Protein AF-A0A269PKI5-F1 (afdb_monomer_lite)

Radius of gyration: 16.05 Å; chains: 1; bounding box: 39×27×42 Å

Structure (mmCIF, N/CA/C/O backbone):
data_AF-A0A269PKI5-F1
#
_entry.id   AF-A0A269PKI5-F1
#
loop_
_atom_site.group_PDB
_atom_site.id
_atom_site.type_symbol
_atom_site.label_atom_id
_atom_site.label_alt_id
_atom_site.label_comp_id
_atom_site.label_asym_id
_atom_site.label_entity_id
_atom_site.label_seq_id
_at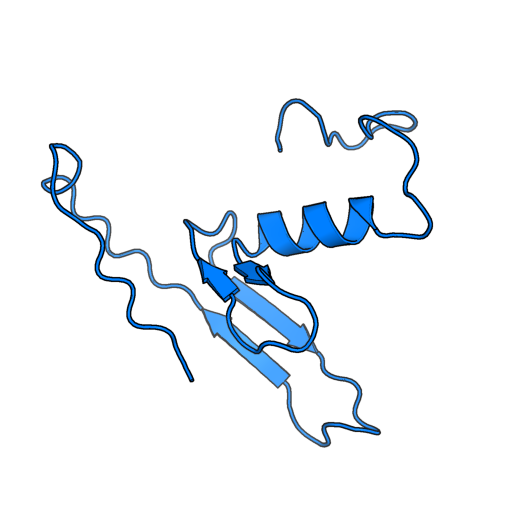om_site.pdbx_PDB_ins_code
_atom_site.Cartn_x
_atom_site.Cartn_y
_atom_site.Cartn_z
_atom_site.occupancy
_atom_site.B_iso_or_equiv
_atom_site.auth_seq_id
_atom_site.auth_comp_id
_atom_site.auth_asym_id
_atom_site.auth_atom_id
_atom_site.pdbx_PDB_model_num
ATOM 1 N N . MET A 1 1 ? 13.000 1.111 -0.315 1.00 70.44 1 MET A N 1
ATOM 2 C CA . MET A 1 1 ? 12.107 1.635 -1.370 1.00 70.44 1 MET A CA 1
ATOM 3 C C . MET A 1 1 ? 12.873 2.565 -2.305 1.00 70.44 1 MET A C 1
ATOM 5 O O . MET A 1 1 ? 13.028 2.223 -3.466 1.00 70.44 1 MET A O 1
ATOM 9 N N . GLU A 1 2 ? 13.464 3.642 -1.780 1.00 74.25 2 GLU A N 1
ATOM 10 C CA . GLU A 1 2 ? 14.160 4.699 -2.543 1.00 74.25 2 GLU A CA 1
ATOM 11 C C . GLU A 1 2 ? 15.271 4.231 -3.500 1.00 74.25 2 GLU A C 1
ATOM 13 O O . GLU A 1 2 ? 15.489 4.850 -4.532 1.00 74.25 2 GLU A O 1
ATOM 18 N N . GLN A 1 3 ? 15.969 3.136 -3.186 1.00 76.25 3 GLN A N 1
ATOM 19 C CA . GLN A 1 3 ? 17.080 2.633 -4.008 1.00 76.25 3 GLN A CA 1
ATOM 20 C C . GLN A 1 3 ? 16.652 1.723 -5.165 1.00 76.25 3 GLN A C 1
ATOM 22 O O . GLN A 1 3 ? 17.446 1.470 -6.065 1.00 76.25 3 GLN A O 1
ATOM 27 N N . HIS A 1 4 ? 15.433 1.182 -5.118 1.00 78.44 4 HIS A N 1
ATOM 28 C CA . HIS A 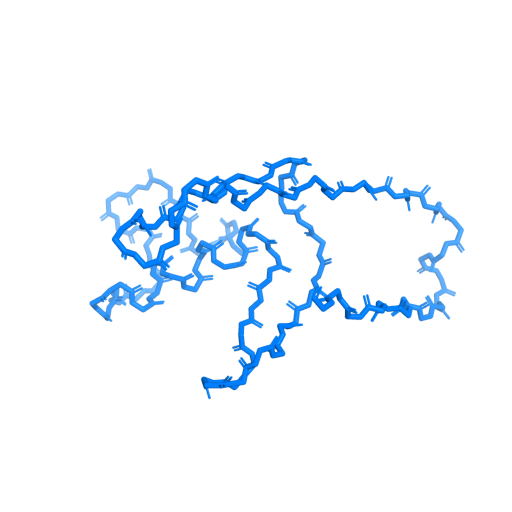1 4 ? 15.005 0.103 -6.016 1.00 78.44 4 HIS A CA 1
ATOM 29 C C . HIS A 1 4 ? 13.709 0.404 -6.763 1.00 78.44 4 HIS A C 1
ATOM 31 O O . HIS A 1 4 ? 13.428 -0.272 -7.739 1.00 78.44 4 HIS A O 1
ATOM 37 N N . PHE A 1 5 ? 12.937 1.393 -6.314 1.00 79.56 5 PHE A N 1
ATOM 38 C CA . PHE A 1 5 ? 11.680 1.801 -6.931 1.00 79.56 5 PHE A CA 1
ATOM 39 C C . PHE A 1 5 ? 11.766 3.284 -7.256 1.00 79.56 5 PHE A C 1
ATOM 41 O O . PHE A 1 5 ? 11.488 4.134 -6.407 1.00 79.56 5 PHE A O 1
ATOM 48 N N . VAL A 1 6 ? 12.205 3.585 -8.472 1.00 83.62 6 VAL A N 1
ATOM 49 C CA . VAL A 1 6 ? 12.376 4.955 -8.961 1.00 83.62 6 VAL A CA 1
ATOM 50 C C . VAL A 1 6 ? 11.418 5.189 -10.131 1.00 83.62 6 VAL A C 1
ATOM 52 O O . VAL A 1 6 ? 10.952 4.256 -10.778 1.00 83.62 6 VAL A O 1
ATOM 55 N N . ASN A 1 7 ? 11.052 6.442 -10.388 1.00 83.69 7 ASN A N 1
ATOM 56 C CA . ASN A 1 7 ? 10.050 6.768 -11.403 1.00 83.69 7 ASN A CA 1
ATOM 57 C C . ASN A 1 7 ? 10.685 6.955 -12.794 1.00 83.69 7 ASN A C 1
ATOM 59 O O . ASN A 1 7 ? 10.582 8.031 -13.387 1.00 83.69 7 ASN A O 1
ATOM 63 N N . THR A 1 8 ? 11.385 5.933 -13.298 1.00 84.00 8 THR A N 1
ATOM 64 C CA . THR A 1 8 ? 11.887 5.907 -14.682 1.00 84.00 8 THR A CA 1
ATOM 65 C C . THR A 1 8 ? 11.589 4.563 -15.375 1.00 84.00 8 THR A C 1
ATOM 67 O O . THR A 1 8 ? 11.246 3.587 -14.706 1.00 84.00 8 THR A O 1
ATOM 70 N N . PRO A 1 9 ? 11.669 4.479 -16.722 1.00 72.56 9 PRO A N 1
ATOM 71 C CA . PRO A 1 9 ? 11.140 3.354 -17.505 1.00 72.56 9 PRO A CA 1
ATOM 72 C C . PRO A 1 9 ? 11.693 1.946 -17.207 1.00 72.56 9 PRO A C 1
ATOM 74 O O . PRO A 1 9 ? 11.132 0.984 -17.720 1.00 72.56 9 PRO A O 1
ATOM 77 N N . HIS A 1 10 ? 12.770 1.804 -16.426 1.00 70.50 10 HIS A N 1
ATOM 78 C CA . HIS A 1 10 ? 13.373 0.508 -16.065 1.00 70.50 10 HIS A CA 1
ATOM 79 C C . HIS A 1 10 ? 13.590 0.337 -14.552 1.00 70.50 10 HIS A C 1
ATOM 81 O O . HIS A 1 10 ? 14.316 -0.557 -14.130 1.00 70.50 10 HIS A O 1
ATOM 87 N N . ASP A 1 11 ? 12.967 1.176 -13.728 1.00 73.94 11 ASP A N 1
ATOM 88 C CA . ASP A 1 11 ? 13.331 1.321 -12.314 1.00 73.94 11 ASP A CA 1
ATOM 89 C C . ASP A 1 11 ? 12.483 0.478 -11.361 1.00 73.94 11 ASP A C 1
ATOM 91 O O . ASP A 1 11 ? 12.111 0.900 -10.264 1.00 73.94 11 ASP A O 1
ATOM 95 N N . ILE A 1 12 ? 12.208 -0.751 -11.787 1.00 83.38 12 ILE A N 1
ATOM 96 C CA . ILE A 1 12 ? 11.751 -1.813 -10.904 1.00 83.38 12 ILE A CA 1
ATOM 97 C C . ILE A 1 12 ? 12.853 -2.878 -10.814 1.00 83.38 12 ILE A C 1
ATOM 99 O O . ILE A 1 12 ? 13.483 -3.197 -11.822 1.00 83.38 12 ILE A O 1
ATOM 103 N N . PRO A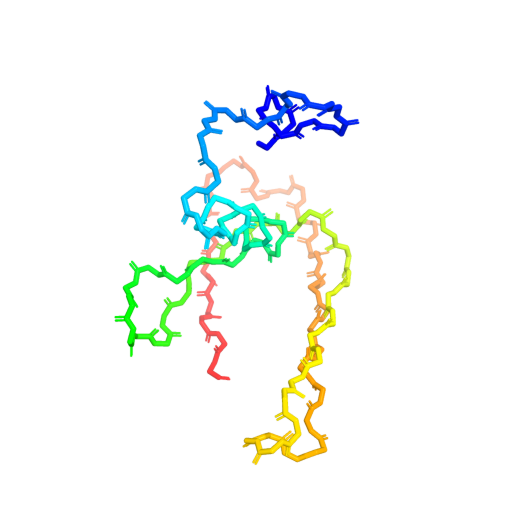 1 13 ? 13.123 -3.452 -9.630 1.00 81.94 13 PRO A N 1
ATOM 104 C CA . PRO A 1 13 ? 14.302 -4.294 -9.409 1.00 81.94 13 PRO A CA 1
ATOM 105 C C . PRO A 1 13 ? 14.220 -5.670 -10.095 1.00 81.94 13 PRO A C 1
ATOM 107 O O . PRO A 1 13 ? 15.167 -6.451 -10.026 1.00 81.94 13 PRO A O 1
ATOM 110 N N . GLY A 1 14 ? 13.094 -5.978 -10.740 1.00 85.38 14 GLY A N 1
ATOM 111 C CA . GLY A 1 14 ? 12.802 -7.241 -11.407 1.00 85.38 14 GLY A CA 1
ATOM 112 C C . GLY A 1 14 ? 11.560 -7.129 -12.290 1.00 85.38 14 GLY A C 1
ATOM 113 O O . GLY A 1 14 ? 11.122 -6.035 -12.635 1.00 85.38 14 GLY A O 1
ATOM 114 N N . ASN A 1 15 ? 10.973 -8.258 -12.669 1.00 87.12 15 ASN A N 1
ATOM 115 C CA . ASN A 1 15 ? 9.682 -8.283 -13.350 1.00 87.12 15 ASN A CA 1
ATOM 116 C C . ASN A 1 15 ? 8.537 -8.014 -12.358 1.00 87.12 15 ASN A C 1
ATOM 118 O O . ASN A 1 15 ? 8.600 -8.384 -11.194 1.00 87.12 15 ASN A O 1
ATOM 122 N N . ASP A 1 16 ? 7.458 -7.384 -12.824 1.00 86.12 16 ASP A N 1
ATOM 123 C CA . ASP A 1 16 ? 6.316 -7.031 -11.964 1.00 86.12 16 ASP A CA 1
ATOM 124 C C . ASP A 1 16 ? 5.511 -8.247 -11.459 1.00 86.12 16 ASP A C 1
ATOM 126 O O . ASP A 1 16 ? 4.702 -8.125 -10.540 1.00 86.12 16 ASP A O 1
ATOM 130 N N . ASP A 1 17 ? 5.738 -9.429 -12.046 1.00 90.00 17 ASP A N 1
ATOM 131 C CA . ASP A 1 17 ? 5.067 -10.683 -11.686 1.00 90.00 17 ASP A CA 1
ATOM 132 C C . ASP A 1 17 ? 3.543 -10.524 -11.586 1.00 90.00 17 ASP A C 1
ATOM 134 O O . ASP A 1 17 ? 2.899 -10.902 -10.609 1.00 90.00 17 ASP A O 1
ATOM 138 N N . THR A 1 18 ? 2.948 -9.942 -12.634 1.00 90.94 18 THR A N 1
ATOM 139 C CA . THR A 1 18 ? 1.498 -9.683 -12.717 1.00 90.94 18 THR A CA 1
ATOM 140 C C . THR A 1 18 ? 0.993 -8.829 -11.541 1.00 90.94 18 THR A C 1
ATOM 142 O O . THR A 1 18 ? -0.044 -9.112 -10.942 1.00 90.94 18 THR A O 1
ATOM 145 N N . GLY A 1 19 ? 1.735 -7.780 -11.185 1.00 88.88 19 GLY A N 1
ATOM 146 C CA . GLY A 1 19 ? 1.387 -6.854 -10.111 1.00 88.88 19 GLY A CA 1
ATOM 147 C C . GLY A 1 19 ? 1.796 -7.301 -8.710 1.00 88.88 19 GLY A C 1
ATOM 148 O O . GLY A 1 19 ? 1.507 -6.577 -7.755 1.00 88.88 19 GLY A O 1
ATOM 149 N N . ALA A 1 20 ? 2.460 -8.447 -8.539 1.00 88.31 20 ALA A N 1
ATOM 150 C CA . ALA A 1 20 ? 2.947 -8.878 -7.229 1.00 88.31 20 ALA A CA 1
ATOM 151 C C . ALA A 1 20 ? 3.958 -7.875 -6.655 1.00 88.31 20 ALA A C 1
ATOM 153 O O . ALA A 1 20 ? 3.858 -7.481 -5.488 1.00 88.31 20 ALA A O 1
ATOM 154 N N . MET A 1 21 ? 4.885 -7.396 -7.485 1.00 88.94 21 MET A N 1
ATOM 155 C CA . MET A 1 21 ? 5.891 -6.436 -7.043 1.00 88.94 21 MET A CA 1
ATOM 156 C C . MET A 1 21 ? 5.291 -5.044 -6.826 1.00 88.94 21 MET A C 1
ATOM 158 O O . MET A 1 21 ? 5.554 -4.422 -5.794 1.00 88.94 21 MET A O 1
ATOM 162 N N . SER A 1 22 ? 4.420 -4.588 -7.728 1.00 88.62 22 SER A N 1
ATOM 163 C CA . SER A 1 22 ? 3.664 -3.341 -7.547 1.00 88.62 22 SER A CA 1
ATOM 164 C C . SER A 1 22 ? 2.812 -3.354 -6.273 1.00 88.62 22 SER A C 1
ATOM 166 O O . SER A 1 22 ? 2.770 -2.369 -5.538 1.00 88.62 22 SER A O 1
ATOM 168 N N . SER A 1 23 ? 2.180 -4.484 -5.954 1.00 89.00 23 SER A N 1
ATOM 169 C CA . SER A 1 23 ? 1.401 -4.638 -4.720 1.00 89.00 23 SER A CA 1
ATOM 170 C C . SER A 1 23 ? 2.295 -4.572 -3.486 1.00 89.00 23 SER A C 1
ATOM 172 O O . SER A 1 23 ? 1.961 -3.878 -2.530 1.00 89.00 23 SER A O 1
ATOM 174 N N . CYS A 1 24 ? 3.454 -5.239 -3.512 1.00 86.50 24 CYS A N 1
ATOM 175 C CA . CYS A 1 24 ? 4.441 -5.176 -2.433 1.00 86.50 24 CYS A CA 1
ATOM 176 C C . CYS A 1 24 ? 4.909 -3.735 -2.177 1.00 86.50 24 CYS A C 1
ATOM 178 O O . CYS A 1 24 ? 4.992 -3.303 -1.024 1.00 86.50 24 CYS A O 1
ATOM 180 N N . LEU A 1 25 ? 5.133 -2.960 -3.243 1.00 87.94 25 LEU A N 1
ATOM 181 C CA . LEU A 1 25 ? 5.482 -1.546 -3.151 1.00 87.94 25 LEU A CA 1
ATOM 182 C C . LEU A 1 25 ? 4.369 -0.722 -2.490 1.00 87.94 25 LEU A C 1
ATOM 184 O O . LEU A 1 25 ? 4.642 0.005 -1.539 1.00 87.94 25 LEU A O 1
ATOM 188 N N . VAL A 1 26 ? 3.122 -0.860 -2.948 1.00 88.06 26 VAL A N 1
ATOM 189 C CA . VAL A 1 26 ? 1.969 -0.127 -2.392 1.00 88.06 26 VAL A CA 1
ATOM 190 C C . VAL A 1 26 ? 1.741 -0.484 -0.920 1.00 88.06 26 VAL A C 1
ATOM 192 O O . VAL A 1 26 ? 1.550 0.409 -0.100 1.00 88.06 26 VAL A O 1
ATOM 195 N N . PHE A 1 27 ? 1.829 -1.763 -0.547 1.00 86.44 27 PHE A N 1
ATOM 196 C CA . PHE A 1 27 ? 1.768 -2.199 0.853 1.00 86.44 27 PHE A CA 1
ATOM 197 C C . PHE A 1 27 ? 2.879 -1.576 1.700 1.00 86.44 27 PHE A C 1
ATOM 199 O O . PHE A 1 27 ? 2.613 -1.033 2.771 1.00 86.44 27 PHE A O 1
ATOM 206 N N . SER A 1 28 ? 4.104 -1.566 1.178 1.00 85.62 28 SER A N 1
ATOM 207 C CA . SER A 1 28 ? 5.241 -0.951 1.861 1.00 85.62 28 SER A CA 1
ATOM 208 C C . SER A 1 28 ? 5.079 0.565 2.005 1.00 85.62 28 SER A C 1
ATOM 210 O O . SER A 1 28 ? 5.467 1.111 3.023 1.00 85.62 28 SER A O 1
ATOM 212 N N . MET A 1 29 ? 4.478 1.251 1.027 1.00 83.75 29 MET A N 1
ATOM 213 C CA . MET A 1 29 ? 4.155 2.686 1.101 1.00 83.75 29 MET A CA 1
ATOM 214 C C . MET A 1 29 ? 3.101 2.998 2.164 1.00 83.75 29 MET A C 1
ATOM 216 O O . MET A 1 29 ? 3.116 4.071 2.767 1.00 83.75 29 MET A O 1
ATOM 220 N N . MET A 1 30 ? 2.180 2.058 2.382 1.00 83.31 30 MET A N 1
ATOM 221 C CA . MET A 1 30 ? 1.206 2.128 3.465 1.00 83.31 30 MET A CA 1
ATOM 222 C C . MET A 1 30 ? 1.766 1.656 4.812 1.00 83.31 30 MET A C 1
ATOM 224 O O . MET A 1 30 ? 1.067 1.764 5.819 1.00 83.31 30 MET A O 1
ATOM 228 N N . ASP A 1 31 ? 2.994 1.124 4.823 1.00 80.19 31 ASP A N 1
ATOM 229 C CA . ASP A 1 31 ? 3.650 0.476 5.960 1.00 80.19 31 ASP A CA 1
ATOM 230 C C . ASP A 1 31 ? 2.779 -0.580 6.653 1.00 80.19 31 ASP A C 1
ATOM 232 O O . ASP A 1 31 ? 2.825 -0.769 7.872 1.00 80.19 31 ASP A O 1
ATOM 236 N N . ILE A 1 32 ? 1.988 -1.287 5.841 1.00 80.81 32 ILE A N 1
ATOM 237 C CA . ILE A 1 32 ? 1.215 -2.461 6.233 1.00 80.81 32 ILE A CA 1
ATOM 238 C C . ILE A 1 32 ? 1.531 -3.608 5.279 1.00 80.81 32 ILE A C 1
ATOM 240 O O . ILE A 1 32 ? 1.526 -3.420 4.068 1.00 80.81 32 ILE A O 1
ATOM 244 N N . TYR A 1 33 ? 1.776 -4.812 5.790 1.00 83.44 33 TYR A N 1
ATOM 245 C CA . TYR A 1 33 ? 2.032 -5.974 4.931 1.00 83.44 33 TYR A CA 1
ATOM 246 C C . TYR A 1 33 ? 1.345 -7.237 5.463 1.00 83.44 33 TYR A C 1
ATOM 248 O O . TYR A 1 33 ? 1.523 -7.567 6.639 1.00 83.44 33 TYR A O 1
ATOM 256 N N . PRO A 1 34 ? 0.566 -7.966 4.641 1.00 81.50 34 PRO A N 1
ATOM 257 C CA . PRO A 1 34 ? -0.060 -9.213 5.067 1.00 81.50 34 PRO A CA 1
ATOM 258 C C . PRO A 1 34 ? 1.008 -10.295 5.263 1.00 81.50 34 PRO A C 1
ATOM 260 O O . PRO A 1 34 ? 1.662 -10.713 4.310 1.00 81.50 34 PRO A O 1
ATOM 263 N N . ILE A 1 35 ? 1.187 -10.768 6.499 1.00 80.06 35 ILE A N 1
ATOM 264 C CA . ILE A 1 35 ? 2.233 -11.759 6.817 1.00 80.06 35 ILE A CA 1
ATOM 265 C C . ILE A 1 35 ? 1.883 -13.119 6.206 1.00 80.06 35 ILE A C 1
ATOM 267 O O . ILE A 1 35 ? 2.736 -13.787 5.627 1.00 80.06 35 ILE A O 1
ATOM 271 N N . THR A 1 36 ? 0.614 -13.516 6.328 1.00 83.81 36 THR A N 1
ATOM 272 C CA . THR A 1 36 ? 0.101 -14.782 5.801 1.00 83.81 36 THR A CA 1
ATOM 273 C C . THR A 1 36 ? -1.155 -14.510 4.976 1.00 83.81 36 THR A C 1
ATOM 275 O O . THR A 1 36 ? -2.106 -13.926 5.499 1.00 83.81 36 THR A O 1
ATOM 278 N N . PRO A 1 37 ? -1.215 -14.940 3.703 1.00 75.81 37 PRO A N 1
ATOM 279 C CA . PRO A 1 37 ? -2.441 -14.862 2.916 1.00 75.81 37 PRO A CA 1
ATOM 280 C C . PRO A 1 37 ? -3.595 -15.563 3.642 1.00 75.81 37 PRO A C 1
ATOM 282 O O . PRO A 1 37 ? -3.382 -16.615 4.240 1.00 75.81 37 PRO A O 1
ATOM 285 N N . ARG A 1 38 ? -4.818 -15.018 3.551 1.00 76.25 38 ARG A N 1
ATOM 286 C CA . ARG A 1 38 ? -6.043 -15.484 4.248 1.00 76.25 38 ARG A CA 1
ATOM 287 C C . ARG A 1 38 ? -6.121 -15.131 5.738 1.00 76.25 38 ARG A C 1
ATOM 289 O O . ARG A 1 38 ? -7.210 -15.213 6.302 1.00 76.25 38 ARG A O 1
ATOM 296 N N . ASP A 1 39 ? -5.025 -14.713 6.353 1.00 77.81 39 ASP A N 1
ATOM 297 C CA . ASP A 1 39 ? -5.040 -14.159 7.701 1.00 77.81 39 ASP A CA 1
ATOM 298 C C . ASP A 1 39 ? -5.249 -12.636 7.646 1.00 77.81 39 ASP A C 1
ATOM 300 O O . ASP A 1 39 ? -4.790 -11.969 6.720 1.00 77.81 39 ASP A O 1
ATOM 304 N N . MET A 1 40 ? -5.952 -12.079 8.632 1.00 76.69 40 MET A N 1
ATOM 305 C CA . MET A 1 40 ? -6.169 -10.632 8.775 1.00 76.69 40 MET A CA 1
ATOM 306 C C . MET A 1 40 ? -5.036 -9.960 9.571 1.00 76.69 40 MET A C 1
ATOM 308 O O . MET A 1 40 ? -5.144 -8.808 9.980 1.00 76.69 40 MET A O 1
ATOM 312 N N . ASN A 1 41 ? -3.935 -10.677 9.796 1.00 73.94 41 ASN A N 1
ATOM 313 C CA . ASN A 1 41 ? -2.761 -10.168 10.487 1.00 73.94 41 ASN A CA 1
ATOM 314 C C . ASN A 1 41 ? -1.821 -9.421 9.528 1.00 73.94 41 ASN A C 1
ATOM 316 O O . ASN A 1 41 ? -1.227 -10.007 8.615 1.00 73.94 41 ASN A O 1
ATOM 320 N N . PHE A 1 42 ? -1.646 -8.126 9.793 1.00 77.56 42 PHE A N 1
ATOM 321 C CA . PHE A 1 42 ? -0.732 -7.246 9.069 1.00 77.56 42 PHE A CA 1
ATOM 322 C C . PHE A 1 42 ? 0.448 -6.854 9.959 1.00 77.56 42 PHE A C 1
ATOM 324 O O . PHE A 1 42 ? 0.267 -6.467 11.114 1.00 77.56 42 PHE A O 1
ATOM 331 N N . ALA A 1 43 ? 1.659 -6.924 9.411 1.00 78.19 43 ALA A N 1
ATOM 332 C CA . ALA A 1 43 ? 2.813 -6.257 9.997 1.00 78.19 43 ALA A CA 1
ATOM 333 C C . ALA A 1 43 ? 2.655 -4.745 9.806 1.00 78.19 43 ALA A C 1
ATOM 335 O O . ALA A 1 43 ? 2.279 -4.321 8.716 1.00 78.19 43 ALA A O 1
ATOM 336 N N . ILE A 1 44 ? 2.935 -3.958 10.848 1.00 73.69 44 ILE A N 1
ATOM 337 C CA . ILE A 1 44 ? 2.860 -2.492 10.828 1.00 73.69 44 ILE A CA 1
ATOM 338 C C . ILE A 1 44 ? 4.243 -1.929 11.159 1.00 73.69 44 ILE A C 1
ATOM 340 O O . ILE A 1 44 ? 4.860 -2.351 12.141 1.00 73.69 44 ILE A O 1
ATOM 344 N N . THR A 1 45 ? 4.708 -0.970 10.363 1.00 72.56 45 THR A N 1
ATOM 345 C CA . THR A 1 45 ? 5.970 -0.242 10.574 1.00 72.56 45 THR A CA 1
ATOM 346 C C . THR A 1 45 ? 5.719 1.264 10.734 1.00 72.56 45 THR A C 1
ATOM 348 O O . THR A 1 45 ? 4.961 1.649 11.627 1.00 72.56 45 THR A O 1
ATOM 351 N N . PHE A 1 46 ? 6.359 2.131 9.940 1.00 69.06 46 PHE A N 1
ATOM 352 C CA . PHE A 1 46 ? 6.253 3.590 10.046 1.00 69.06 46 PHE A CA 1
ATOM 353 C C . PHE A 1 46 ? 5.874 4.185 8.689 1.00 69.06 46 PHE A C 1
ATOM 355 O 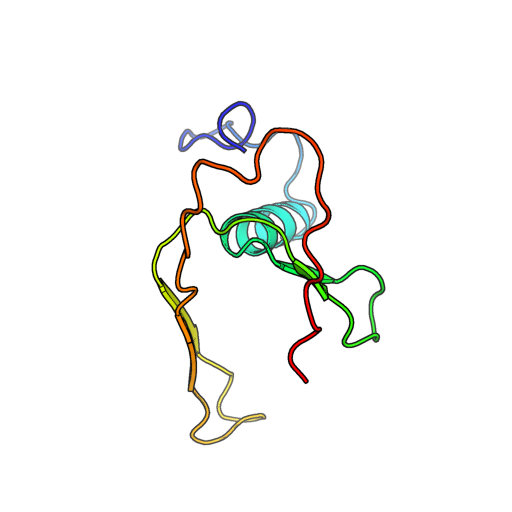O . PHE A 1 46 ? 6.738 4.200 7.822 1.00 69.06 46 PHE A O 1
ATOM 362 N N . PRO A 1 47 ? 4.646 4.706 8.510 1.00 66.75 47 PRO A N 1
ATOM 363 C CA . PRO A 1 47 ? 4.123 5.074 7.197 1.00 66.75 47 PRO A CA 1
ATOM 364 C C . PRO A 1 47 ? 4.972 6.111 6.471 1.00 66.75 47 PRO A C 1
ATOM 366 O O . PRO A 1 47 ? 5.404 7.110 7.038 1.00 66.75 47 PRO A O 1
ATO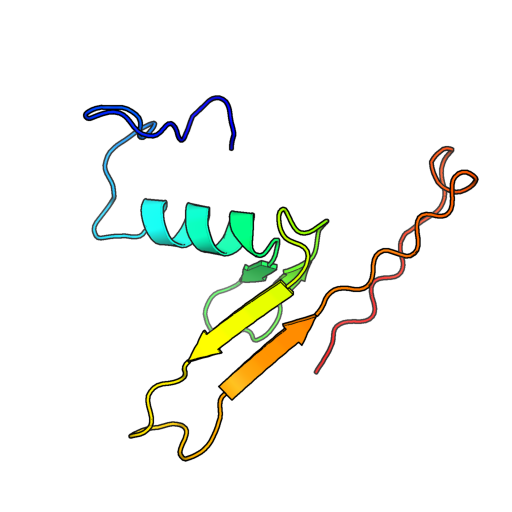M 369 N N . SER A 1 48 ? 5.137 5.915 5.170 1.00 72.75 48 SER A N 1
ATOM 370 C CA . SER A 1 48 ? 5.798 6.892 4.298 1.00 72.75 48 SER A CA 1
ATOM 371 C C . SER A 1 48 ? 4.952 8.160 4.066 1.00 72.75 48 SER A C 1
ATOM 373 O O . SER A 1 48 ? 5.469 9.168 3.589 1.00 72.75 48 SER A O 1
ATOM 375 N N . PHE A 1 49 ? 3.657 8.127 4.414 1.00 75.12 49 PHE A N 1
ATOM 376 C CA . PHE A 1 49 ? 2.685 9.205 4.200 1.00 75.12 49 PHE A CA 1
ATOM 377 C C . PHE A 1 49 ? 1.906 9.553 5.478 1.00 75.12 49 PHE A C 1
ATOM 379 O O . PHE A 1 49 ? 1.665 8.700 6.329 1.00 75.12 49 PHE A O 1
ATOM 386 N N . GLU A 1 50 ? 1.457 10.808 5.593 1.00 74.69 50 GLU A N 1
ATOM 387 C CA . GLU A 1 50 ? 0.672 11.290 6.744 1.00 74.69 50 GLU A CA 1
ATOM 388 C C . GLU A 1 50 ? -0.770 10.746 6.766 1.00 74.69 50 GLU A C 1
ATOM 390 O O . GLU A 1 50 ? -1.347 10.510 7.829 1.00 74.69 50 GLU A O 1
ATOM 395 N N . GLU A 1 51 ? -1.368 10.533 5.591 1.00 80.25 51 GLU A N 1
ATOM 396 C CA . GLU A 1 51 ? -2.742 10.053 5.452 1.00 80.25 51 GLU A CA 1
ATOM 397 C C . GLU A 1 51 ? -2.878 9.089 4.274 1.00 80.25 51 GLU A C 1
ATOM 399 O O . GLU A 1 51 ? -2.345 9.336 3.192 1.00 80.25 51 GLU A O 1
ATOM 404 N N . ILE A 1 52 ? -3.650 8.015 4.476 1.00 82.00 52 ILE A N 1
ATOM 405 C CA . ILE A 1 52 ? -3.931 7.008 3.454 1.00 82.00 52 ILE A CA 1
ATOM 406 C C . ILE A 1 52 ? -5.435 6.723 3.417 1.00 82.00 52 ILE A C 1
ATOM 408 O O . ILE A 1 52 ? -6.083 6.487 4.439 1.00 82.00 52 ILE A O 1
ATOM 412 N N . SER A 1 53 ? -6.007 6.749 2.212 1.00 84.94 53 SER A N 1
ATOM 413 C CA . SER A 1 53 ? -7.427 6.480 1.972 1.00 84.94 53 SER A CA 1
ATOM 414 C C . SER A 1 53 ? -7.593 5.411 0.897 1.00 84.94 53 SER A C 1
ATOM 416 O O . SER A 1 53 ? -7.160 5.596 -0.239 1.00 84.94 53 SER A O 1
ATOM 418 N N . ILE A 1 54 ? -8.259 4.308 1.241 1.00 84.62 54 ILE A N 1
ATOM 419 C CA . ILE A 1 54 ? -8.530 3.183 0.344 1.00 84.62 54 ILE A CA 1
ATOM 420 C C . ILE A 1 54 ? -10.025 3.150 0.025 1.00 84.62 54 ILE A C 1
ATOM 422 O O . ILE A 1 54 ? -10.877 2.975 0.902 1.00 84.62 54 ILE A O 1
ATOM 426 N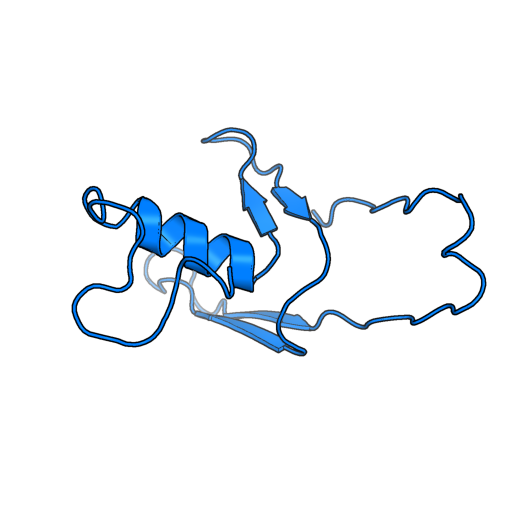 N . SER A 1 55 ? -10.346 3.288 -1.259 1.00 87.00 55 SER A N 1
ATOM 427 C CA . SER A 1 55 ? -11.712 3.119 -1.757 1.00 87.00 55 SER A CA 1
ATOM 428 C C . SER A 1 55 ? -12.000 1.641 -1.978 1.00 87.00 55 SER A C 1
ATOM 430 O O . SER A 1 55 ? -11.335 0.988 -2.781 1.00 87.00 55 SER A O 1
ATOM 432 N N . LEU A 1 56 ? -12.991 1.104 -1.266 1.00 86.00 56 LEU A N 1
ATOM 433 C CA . LEU A 1 56 ? -13.372 -0.297 -1.402 1.00 86.00 56 LEU A CA 1
ATOM 434 C C . LEU A 1 56 ? -14.378 -0.483 -2.540 1.00 86.00 56 LEU A C 1
ATOM 436 O O . LEU A 1 56 ? -15.214 0.387 -2.809 1.00 86.00 56 LEU A O 1
ATOM 440 N N . ASN A 1 57 ? -14.315 -1.650 -3.183 1.00 87.00 57 ASN A N 1
ATOM 441 C CA . ASN A 1 57 ? -15.283 -2.028 -4.204 1.00 87.00 57 ASN A CA 1
ATOM 442 C C . ASN A 1 57 ? -16.694 -2.072 -3.588 1.00 87.00 57 ASN A C 1
ATOM 444 O O . ASN A 1 57 ? -16.947 -2.806 -2.630 1.00 87.00 57 ASN A O 1
ATOM 448 N N . GLN A 1 58 ? -17.609 -1.290 -4.157 1.00 88.12 58 GLN A N 1
ATOM 449 C CA . GLN A 1 58 ? -18.963 -1.100 -3.643 1.00 88.12 58 GLN A CA 1
ATOM 450 C C . GLN A 1 58 ? -19.868 -2.324 -3.821 1.00 88.12 58 GLN A C 1
ATOM 452 O O . GLN A 1 58 ? -20.832 -2.462 -3.072 1.00 88.12 58 GLN A O 1
ATOM 457 N N . ASP A 1 59 ? -19.549 -3.239 -4.735 1.00 91.25 59 ASP A N 1
ATOM 458 C CA . ASP A 1 59 ? -20.305 -4.483 -4.910 1.00 91.25 59 ASP A CA 1
ATOM 459 C C . ASP A 1 59 ? -20.177 -5.390 -3.678 1.00 91.25 59 ASP A C 1
ATOM 461 O O . ASP A 1 59 ? -21.131 -6.065 -3.292 1.00 91.25 59 ASP A O 1
ATOM 465 N N . TYR A 1 60 ? -19.020 -5.339 -3.010 1.00 87.00 60 TYR A N 1
ATOM 466 C CA . TYR A 1 60 ? -18.707 -6.135 -1.820 1.00 87.00 60 TYR A CA 1
ATOM 467 C C . TYR A 1 60 ? -18.764 -5.315 -0.519 1.00 87.00 60 TYR A C 1
ATOM 469 O O . TYR A 1 60 ? -19.072 -5.854 0.543 1.00 87.00 60 TYR A O 1
ATOM 477 N N . TYR A 1 61 ? -18.505 -4.005 -0.588 1.00 82.81 61 TYR A N 1
ATOM 478 C CA . TYR A 1 61 ? -18.354 -3.119 0.572 1.00 82.81 61 TYR A CA 1
ATOM 479 C C . TYR A 1 61 ? -19.096 -1.781 0.388 1.00 82.81 61 TYR A C 1
ATOM 481 O O . TYR A 1 61 ? -18.497 -0.704 0.405 1.00 82.81 61 TYR A O 1
ATOM 489 N N . LYS A 1 62 ? -20.426 -1.844 0.238 1.00 85.00 62 LYS A N 1
ATOM 490 C CA . LYS A 1 62 ? -21.301 -0.668 0.051 1.00 85.00 62 LYS A CA 1
ATOM 491 C C . LYS A 1 62 ? -21.089 0.414 1.114 1.00 85.00 62 LYS A C 1
ATOM 493 O O . LYS A 1 62 ? -21.179 0.143 2.311 1.00 85.00 62 LYS A O 1
ATOM 498 N N . GLY A 1 63 ? -20.862 1.646 0.664 1.00 75.00 63 GLY A N 1
ATOM 499 C CA . GLY A 1 63 ? -20.707 2.843 1.490 1.00 75.00 63 GLY A CA 1
ATOM 500 C C . GLY A 1 63 ? -19.422 2.895 2.319 1.00 75.00 63 GLY A C 1
ATOM 501 O O . GLY A 1 63 ? -19.292 3.787 3.153 1.00 75.00 63 GLY A O 1
ATOM 502 N N . LYS A 1 64 ? -18.481 1.957 2.133 1.00 72.88 64 LYS A N 1
ATOM 503 C CA . LYS A 1 64 ? -17.260 1.889 2.945 1.00 72.88 64 LYS A CA 1
ATOM 504 C C . LYS A 1 64 ? -16.073 2.522 2.222 1.00 72.88 64 LYS A C 1
ATOM 506 O O . LYS A 1 64 ? -15.545 1.968 1.262 1.00 72.88 64 LYS A O 1
ATOM 511 N N . LEU A 1 65 ? -15.636 3.665 2.737 1.00 74.62 65 LEU A N 1
ATOM 512 C CA . LEU A 1 65 ? -14.287 4.184 2.541 1.00 74.62 65 LEU A CA 1
ATOM 513 C C . LEU A 1 65 ? -13.447 3.702 3.726 1.00 74.62 65 LEU A C 1
ATOM 515 O O . LEU A 1 65 ? -13.813 3.967 4.873 1.00 74.62 65 LEU A O 1
ATOM 519 N N . PHE A 1 66 ? -12.347 2.994 3.472 1.00 71.88 66 PHE A N 1
ATOM 520 C CA . PHE A 1 66 ? -11.395 2.671 4.529 1.00 71.88 66 PHE A CA 1
ATOM 521 C C . PHE A 1 66 ? -10.337 3.768 4.561 1.00 71.88 66 PHE A C 1
ATOM 523 O O . PHE A 1 66 ? -9.408 3.786 3.757 1.00 71.88 66 PHE A O 1
ATOM 530 N N . LYS A 1 67 ? -10.525 4.729 5.461 1.00 73.12 67 LYS A N 1
ATOM 531 C CA . LYS A 1 67 ? -9.581 5.817 5.695 1.00 73.12 67 LYS A CA 1
ATOM 532 C C . LYS A 1 67 ? -8.934 5.607 7.051 1.00 73.12 67 LYS A C 1
ATOM 534 O O . LYS A 1 67 ? -9.638 5.469 8.051 1.00 73.12 67 LYS A O 1
ATOM 539 N N . PHE A 1 68 ? -7.611 5.627 7.084 1.00 69.06 68 PHE A N 1
ATOM 540 C CA . PHE A 1 68 ? -6.870 5.660 8.331 1.00 69.06 68 PHE A CA 1
ATOM 541 C C . PHE A 1 68 ? -5.798 6.742 8.243 1.00 69.06 68 PHE A C 1
ATOM 543 O O . PHE A 1 68 ? -5.066 6.870 7.265 1.00 69.06 68 PHE A O 1
ATOM 550 N N . THR A 1 69 ? -5.749 7.561 9.285 1.00 61.53 69 THR A N 1
ATOM 551 C CA . THR A 1 69 ? -4.733 8.593 9.467 1.00 61.53 69 THR A CA 1
ATOM 552 C C . THR A 1 69 ? -3.804 8.087 10.553 1.00 61.53 69 THR A C 1
ATOM 554 O O . THR A 1 69 ? -4.256 7.781 11.660 1.00 61.53 69 THR A O 1
ATOM 557 N N . ILE A 1 70 ? -2.517 7.958 10.244 1.00 59.91 70 ILE A N 1
ATOM 558 C CA . ILE A 1 70 ? -1.540 7.513 11.232 1.00 59.91 70 ILE A CA 1
ATOM 559 C C . ILE A 1 70 ? -0.970 8.752 11.911 1.00 59.91 70 ILE A C 1
ATOM 561 O O . ILE A 1 70 ? -0.253 9.548 11.316 1.00 59.91 70 ILE A O 1
ATOM 565 N N . TYR A 1 71 ? -1.299 8.919 13.189 1.00 58.12 71 TYR A N 1
ATOM 566 C CA . TYR A 1 71 ? -0.741 9.992 14.001 1.00 58.12 71 TYR A CA 1
ATOM 567 C C . TYR A 1 71 ? 0.615 9.566 14.561 1.00 58.12 71 TYR A C 1
ATOM 569 O O . TYR A 1 71 ? 0.693 8.766 15.497 1.00 58.12 71 TYR A O 1
ATOM 577 N N . PHE A 1 72 ? 1.693 10.140 14.034 1.00 56.44 72 PHE A N 1
ATOM 578 C CA . PHE A 1 72 ? 3.017 9.984 14.622 1.00 56.44 72 PHE A CA 1
ATOM 579 C C . PHE A 1 72 ? 3.093 10.714 15.965 1.00 56.44 72 PHE A C 1
ATOM 581 O O . PHE A 1 72 ? 3.165 11.941 16.021 1.00 56.44 72 PHE A O 1
ATOM 588 N N . ARG A 1 73 ? 3.150 9.974 17.077 1.00 50.31 73 ARG A N 1
ATOM 589 C CA . ARG A 1 73 ? 3.732 10.526 18.307 1.00 50.31 73 ARG A CA 1
ATOM 590 C C . ARG A 1 73 ? 5.242 10.379 18.228 1.00 50.31 73 ARG A C 1
ATOM 592 O O . ARG A 1 73 ? 5.792 9.360 18.637 1.00 50.31 73 ARG A O 1
ATOM 599 N N . PHE A 1 74 ? 5.908 11.405 17.710 1.00 47.97 74 PHE A N 1
ATOM 600 C CA . PHE A 1 74 ? 7.358 11.502 17.817 1.00 47.97 74 PHE A CA 1
ATOM 601 C C . PHE A 1 74 ? 7.715 11.664 19.300 1.00 47.97 74 PHE A C 1
ATOM 603 O O . PHE A 1 74 ? 7.514 12.727 19.884 1.00 47.97 74 PHE A O 1
ATOM 610 N N . ASN A 1 75 ? 8.186 10.593 19.941 1.00 42.47 75 ASN A N 1
ATOM 611 C CA . ASN A 1 75 ? 8.796 10.680 21.261 1.00 42.47 75 ASN A CA 1
ATOM 612 C C . ASN A 1 75 ? 10.322 10.575 21.089 1.00 42.47 75 ASN A C 1
ATOM 614 O O . ASN A 1 75 ? 10.835 9.459 20.931 1.00 42.47 75 ASN A O 1
ATOM 618 N N . PRO A 1 76 ? 11.054 11.707 21.118 1.00 40.72 76 PRO A N 1
ATOM 619 C CA . PRO A 1 76 ? 12.497 11.744 20.874 1.00 40.72 76 PRO A CA 1
ATOM 620 C C . PRO A 1 76 ? 13.327 10.996 21.935 1.00 40.72 76 PRO A C 1
ATOM 622 O O . PRO A 1 76 ? 14.529 10.831 21.756 1.00 40.72 76 PRO A O 1
ATOM 625 N N . TYR A 1 77 ? 12.706 10.491 23.009 1.00 40.16 77 TYR A N 1
ATOM 626 C CA . TYR A 1 77 ? 13.373 9.734 24.074 1.00 40.16 77 TYR A CA 1
ATOM 627 C C . TYR A 1 77 ? 13.275 8.200 23.932 1.00 40.16 77 TYR A C 1
ATOM 629 O O . TYR A 1 77 ? 13.819 7.479 24.765 1.00 40.16 77 TYR A O 1
ATOM 637 N N . SER A 1 78 ? 12.605 7.675 22.897 1.00 46.19 78 SER A N 1
ATOM 638 C CA . SER A 1 78 ? 12.340 6.221 22.750 1.00 46.19 78 SER A CA 1
ATOM 639 C C . SER A 1 78 ? 13.356 5.465 21.885 1.00 46.19 78 SER A C 1
ATOM 641 O O . SER A 1 78 ? 13.369 4.238 21.886 1.00 46.19 78 SER A O 1
ATOM 643 N N . LEU A 1 79 ? 14.220 6.175 21.152 1.00 41.53 79 LEU A N 1
ATOM 644 C CA . LEU A 1 79 ? 15.154 5.585 20.180 1.00 41.53 79 LEU A CA 1
ATOM 645 C C . LEU A 1 79 ? 16.392 4.914 20.806 1.00 41.53 79 LEU A C 1
ATOM 647 O O . LEU A 1 79 ? 17.210 4.360 20.082 1.00 41.53 79 LEU A O 1
ATOM 651 N N . SER A 1 80 ? 16.505 4.889 22.138 1.00 35.59 80 SER A N 1
ATOM 652 C CA . SER A 1 80 ? 17.549 4.146 22.860 1.00 35.59 80 SER A CA 1
ATOM 653 C C . SER A 1 80 ? 16.982 2.922 23.596 1.00 35.59 80 SER A C 1
ATOM 655 O O . SER A 1 80 ? 17.155 2.755 24.801 1.00 35.59 80 SER A O 1
ATOM 657 N N . GLY A 1 81 ? 16.271 2.059 22.861 1.00 35.84 81 GLY A N 1
ATOM 658 C CA . GLY A 1 81 ? 16.057 0.667 23.277 1.00 35.84 81 GLY A CA 1
ATOM 659 C C . GLY A 1 81 ? 14.786 0.344 24.068 1.00 35.84 81 GLY A C 1
ATOM 660 O O . GLY A 1 81 ? 14.866 -0.412 25.035 1.00 35.84 81 GLY A O 1
ATOM 661 N N . LYS A 1 82 ? 13.602 0.834 23.671 1.00 34.94 82 LYS A N 1
ATOM 662 C CA . LYS A 1 82 ? 12.339 0.341 24.256 1.00 34.94 82 LYS A CA 1
ATOM 663 C C . LYS A 1 82 ? 11.243 0.071 23.225 1.00 34.94 82 LYS A C 1
ATOM 665 O O . LYS A 1 82 ? 10.934 0.923 22.401 1.00 34.94 82 LYS A O 1
ATOM 670 N N . GLU A 1 83 ? 10.694 -1.141 23.324 1.00 34.25 83 GLU A N 1
ATOM 671 C CA . GLU A 1 83 ? 9.663 -1.757 22.484 1.00 34.25 83 GLU A CA 1
ATOM 672 C C . GLU A 1 83 ? 8.505 -0.830 22.100 1.00 34.25 83 GLU A C 1
ATOM 674 O O . GLU A 1 83 ? 7.885 -0.179 22.945 1.00 34.25 83 GLU A O 1
ATOM 679 N N . LEU A 1 84 ? 8.135 -0.887 20.820 1.00 37.50 84 LEU A N 1
ATOM 680 C CA . LEU A 1 84 ? 6.841 -0.428 20.336 1.00 37.50 84 LEU A CA 1
ATOM 681 C C . LEU A 1 84 ? 5.841 -1.575 20.479 1.00 37.50 84 LEU A C 1
ATOM 683 O O . LEU A 1 84 ? 5.840 -2.526 19.703 1.00 37.50 84 LEU A O 1
ATOM 687 N N . ASN A 1 85 ? 4.981 -1.485 21.493 1.00 34.78 85 ASN A N 1
ATOM 688 C CA . ASN A 1 85 ? 3.847 -2.387 21.659 1.00 34.78 85 ASN A CA 1
ATOM 689 C C . ASN A 1 85 ? 2.725 -1.931 20.706 1.00 34.78 85 ASN A C 1
ATOM 691 O O . ASN A 1 85 ? 1.847 -1.147 21.076 1.00 34.78 85 ASN A O 1
ATOM 695 N N . LEU A 1 86 ? 2.808 -2.348 19.442 1.00 39.38 86 LEU A N 1
ATOM 696 C CA . LEU A 1 86 ? 1.774 -2.080 18.446 1.00 39.38 86 LEU A CA 1
ATOM 697 C C . LEU A 1 86 ? 0.589 -3.009 18.726 1.00 39.38 86 LEU A C 1
ATOM 699 O O . LEU A 1 86 ? 0.603 -4.186 18.379 1.00 39.38 86 LEU A O 1
ATOM 703 N N . LYS A 1 87 ? -0.443 -2.482 19.396 1.00 35.75 87 LYS A N 1
ATOM 704 C CA . LYS A 1 87 ? -1.741 -3.156 19.467 1.00 35.75 87 LYS A CA 1
ATOM 705 C C . LYS A 1 87 ? -2.338 -3.193 18.061 1.00 35.75 87 LYS A C 1
ATOM 707 O O . LYS A 1 87 ? -2.691 -2.148 17.520 1.00 35.75 87 LYS A O 1
ATOM 712 N N . THR A 1 88 ? -2.442 -4.398 17.509 1.00 32.81 88 THR A N 1
ATOM 713 C CA . THR A 1 88 ? -3.196 -4.745 16.301 1.00 32.81 88 THR A CA 1
ATOM 714 C C . THR A 1 88 ? -4.570 -4.073 16.326 1.00 32.81 88 THR A C 1
ATOM 716 O O . THR A 1 88 ? -5.319 -4.232 17.292 1.00 32.81 88 THR A O 1
ATOM 719 N N . ILE A 1 89 ? -4.889 -3.295 15.290 1.00 38.47 89 ILE A N 1
ATOM 720 C CA . ILE A 1 89 ? -6.229 -2.733 15.095 1.00 38.47 89 ILE A CA 1
ATOM 721 C C . ILE A 1 89 ? -7.073 -3.827 14.425 1.00 38.47 89 ILE A C 1
ATOM 723 O O . ILE A 1 89 ? -6.706 -4.299 13.351 1.00 38.47 89 ILE A O 1
ATOM 727 N N . LEU A 1 90 ? -8.137 -4.257 15.117 1.00 34.28 90 LEU A N 1
ATOM 728 C CA . LEU A 1 90 ? -9.194 -5.153 14.624 1.00 34.28 90 LEU A CA 1
ATOM 729 C C . LEU A 1 90 ? -10.124 -4.431 13.641 1.00 34.28 90 LEU A C 1
ATOM 731 O O . LEU A 1 90 ? -10.389 -3.228 13.876 1.00 34.28 90 LEU A O 1
#

Foldseek 3Di:
DVCQADPDPPRHNDDCVVVPSVVVVVCVQQQWADPDPPDPDIHHDDHPDQWDWDDDDCVVPNPDIDIDGDDDPPDVPCVPDDDDPDDDDD

pLDDT: mean 71.44, std 17.82, range [32.81, 91.25]

Secondary structure (DSSP, 8-state):
-TTT--SSTT-SSS--TTTHHHHHHHHHHTTEEESSTT---EEE---SSSEEEEEPPTTTSTT-EEEEE------TTSTTT---------

Sequence (90 aa):
MEQHFVNTPHDIPGNDDTGAMSSCLVFSMMDIYPITPRDMNFAITFPSFEEISISLNQDYYKGKLFKFTIYFRFNPYSLSGKELNLKTIL